Protein AF-A0A3S4U9B1-F1 (afdb_monomer)

Mean predicted aligned error: 12.23 Å

pLDDT: mean 70.44, std 11.26, range [40.22, 84.56]

Secondary structure (DSSP, 8-state):
-HHHHHHHHHHHHHHHHHHHH-S-HHHHHHHHHHHHHHHHHHHHHHHHS---HHHHHHHHHHHHHHHHTT-SSS-HHHHHHHHHHHHHHHHHHHHHHHHHH-S--S-HHHHHHHHHHHTTS-GGGHHHHHHHHHHHHHHHHHHHHHHHHHHHHHHHSSSS--

InterPro domains:
  IPR000045 Prepilin type IV endopeptidase, peptidase domain [PF01478] (35-141)
  IPR050882 Prepilin leader peptidase/N-methyltransferase [PTHR30487] (9-142)

Radius of gyration: 19.94 Å; Cα contacts (8 Å, |Δi|>4): 120; chains: 1; bounding box: 47×27×73 Å

Foldseek 3Di:
DVVLVVVVVVLVVVLVVLCVPDPDNVLSVLVNVLSVLVSVQVVCCVPPVARDLVSLVVLLVSLLVCLVVVSAVDHSVQLQVQLVVQLVVVVVVQVVCCVPVVDNPDHPCPSSNSSSVSSRDGPVCVVVVVVVVVVVVVVVVVVVVVVVVVVCVVVVVPPPPD

Structure (mmCIF, N/CA/C/O backbone):
data_AF-A0A3S4U9B1-F1
#
_entry.id   AF-A0A3S4U9B1-F1
#
loop_
_atom_site.group_PDB
_atom_site.id
_atom_site.type_symbol
_atom_site.label_atom_id
_atom_site.label_alt_id
_atom_site.label_comp_id
_atom_site.label_asym_id
_atom_site.label_entity_id
_atom_site.label_seq_id
_atom_site.pdbx_PDB_ins_code
_atom_site.Cartn_x
_atom_site.Cartn_y
_atom_site.Cartn_z
_atom_site.occupancy
_atom_site.B_iso_or_equiv
_atom_site.auth_seq_id
_atom_site.auth_comp_id
_atom_site.auth_asym_id
_atom_site.auth_atom_id
_atom_site.pdbx_PDB_model_num
ATOM 1 N N . MET A 1 1 ? 10.819 7.088 19.352 1.00 46.66 1 MET A N 1
ATOM 2 C CA . MET A 1 1 ? 11.812 7.805 18.516 1.00 46.66 1 MET A CA 1
ATOM 3 C C . MET A 1 1 ? 12.957 6.919 18.011 1.00 46.66 1 MET A C 1
ATOM 5 O O . MET A 1 1 ? 13.235 6.978 16.824 1.00 46.66 1 MET A O 1
ATOM 9 N N . ARG A 1 2 ? 13.590 6.063 18.835 1.00 43.47 2 ARG A N 1
ATOM 10 C CA . ARG A 1 2 ? 14.739 5.229 18.405 1.00 43.47 2 ARG A CA 1
ATOM 11 C C . ARG A 1 2 ? 14.411 4.203 17.301 1.00 43.47 2 ARG A C 1
ATOM 13 O O . ARG A 1 2 ? 15.135 4.147 16.321 1.00 43.47 2 ARG A O 1
ATOM 20 N N . SER A 1 3 ? 13.286 3.486 17.395 1.00 59.38 3 SER A N 1
ATOM 21 C CA . SER A 1 3 ? 12.871 2.502 16.373 1.00 59.38 3 SER A CA 1
ATOM 22 C C . SER A 1 3 ? 12.482 3.124 15.023 1.00 59.38 3 SER A C 1
ATOM 24 O O . SER A 1 3 ? 12.585 2.474 13.991 1.00 59.38 3 SER A O 1
ATOM 26 N N . PHE A 1 4 ? 12.058 4.392 15.023 1.00 59.03 4 PHE A N 1
ATOM 27 C CA . PHE A 1 4 ? 11.624 5.115 13.824 1.00 59.03 4 PHE A CA 1
ATOM 28 C C . PHE A 1 4 ? 12.799 5.428 12.889 1.00 59.03 4 PHE A C 1
ATOM 30 O O . PHE A 1 4 ? 12.736 5.141 11.696 1.00 59.03 4 PHE A O 1
ATOM 37 N N . PHE A 1 5 ? 13.896 5.951 13.443 1.00 61.88 5 PHE A N 1
ATOM 38 C CA . PHE A 1 5 ? 15.087 6.283 12.661 1.00 61.88 5 PHE A CA 1
ATOM 39 C C . PHE A 1 5 ? 15.718 5.030 12.041 1.00 61.88 5 PHE A C 1
ATOM 41 O O . PHE A 1 5 ? 16.137 5.043 10.890 1.00 61.88 5 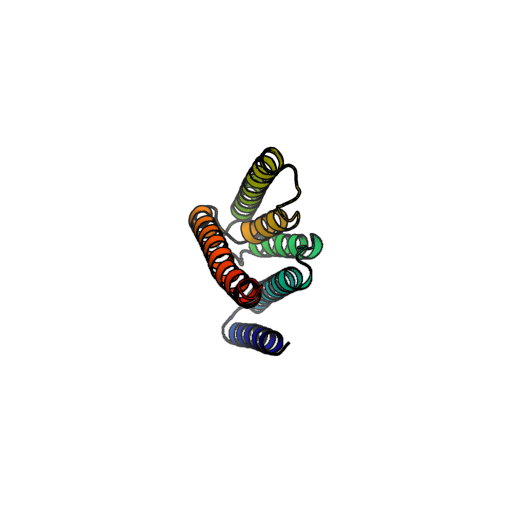PHE A O 1
ATOM 48 N N . THR A 1 6 ? 15.708 3.913 12.774 1.00 67.94 6 THR A N 1
ATOM 49 C CA . THR A 1 6 ? 16.208 2.630 12.271 1.00 67.94 6 THR A CA 1
ATOM 50 C C . THR A 1 6 ? 15.383 2.125 11.087 1.00 67.94 6 THR A C 1
ATOM 52 O O . THR A 1 6 ? 15.965 1.706 10.095 1.00 67.94 6 THR A O 1
ATOM 55 N N . LEU A 1 7 ? 14.048 2.219 11.139 1.00 66.94 7 LEU A N 1
ATOM 56 C CA . LEU A 1 7 ? 13.179 1.818 10.025 1.00 66.94 7 LEU A CA 1
ATOM 57 C C . LEU A 1 7 ? 13.355 2.716 8.795 1.00 66.94 7 LEU A C 1
ATOM 59 O O . LEU A 1 7 ? 13.422 2.201 7.684 1.00 66.94 7 LEU A O 1
ATOM 63 N N . PHE A 1 8 ? 13.489 4.031 8.986 1.00 67.75 8 PHE A N 1
ATOM 64 C CA . PHE A 1 8 ? 13.794 4.964 7.897 1.00 67.75 8 PHE A CA 1
ATOM 65 C C . PHE A 1 8 ? 15.125 4.622 7.215 1.00 67.75 8 PHE A C 1
ATOM 67 O O . PHE A 1 8 ? 15.185 4.499 5.993 1.00 67.75 8 PHE A O 1
ATOM 74 N N . CYS A 1 9 ? 16.184 4.395 8.000 1.00 67.31 9 CYS A N 1
ATOM 75 C CA . CYS A 1 9 ? 17.486 4.004 7.467 1.00 67.31 9 CYS A CA 1
ATOM 76 C C . CYS A 1 9 ? 17.449 2.637 6.776 1.00 67.31 9 CYS A C 1
ATOM 78 O O . CYS A 1 9 ? 18.090 2.481 5.745 1.00 67.31 9 CYS A O 1
ATOM 80 N N . ILE A 1 10 ? 16.693 1.665 7.298 1.00 75.25 10 ILE A N 1
ATOM 81 C CA . ILE A 1 10 ? 16.542 0.343 6.672 1.00 75.25 10 ILE A CA 1
ATOM 82 C C . ILE A 1 10 ? 15.823 0.458 5.328 1.00 75.25 10 ILE A C 1
ATOM 84 O O . ILE A 1 10 ? 16.283 -0.124 4.354 1.00 75.25 10 ILE A O 1
ATOM 88 N N . VAL A 1 11 ? 14.730 1.223 5.249 1.00 70.69 11 VAL A N 1
ATOM 89 C CA . VAL A 1 11 ? 13.987 1.418 3.994 1.00 70.69 11 VAL A CA 1
ATOM 90 C C . VAL A 1 11 ? 14.823 2.194 2.979 1.00 70.69 11 VAL A C 1
ATOM 92 O O . VAL A 1 11 ? 14.891 1.793 1.821 1.00 70.69 11 VAL A O 1
ATOM 95 N N . GLY A 1 12 ? 15.522 3.248 3.410 1.00 73.25 12 GLY A N 1
ATOM 96 C CA . GLY A 1 12 ? 16.454 3.990 2.558 1.00 73.25 12 GLY A CA 1
ATOM 97 C C . GLY A 1 12 ? 17.629 3.134 2.072 1.00 73.25 12 GLY A C 1
ATOM 98 O O . GLY A 1 12 ? 18.018 3.220 0.911 1.00 73.25 12 GLY A O 1
ATOM 99 N N . PHE A 1 13 ? 18.161 2.256 2.925 1.00 74.69 13 PHE A N 1
ATOM 100 C CA . PHE A 1 13 ? 19.216 1.312 2.556 1.00 74.69 13 PHE A CA 1
ATOM 101 C C . PHE A 1 13 ? 18.710 0.240 1.586 1.00 74.69 13 PHE A C 1
ATOM 103 O O . PHE A 1 13 ? 19.374 -0.050 0.596 1.00 74.69 13 PHE A O 1
ATOM 110 N N . LEU A 1 14 ? 17.515 -0.307 1.821 1.00 70.44 14 LEU A N 1
ATOM 111 C CA . LEU A 1 14 ? 16.876 -1.275 0.931 1.00 70.44 14 LEU A CA 1
ATOM 112 C C . LEU A 1 14 ? 16.595 -0.657 -0.446 1.00 70.44 14 LEU A C 1
ATOM 114 O O . LEU A 1 14 ? 16.854 -1.292 -1.462 1.00 70.44 14 LEU A O 1
ATOM 118 N N . PHE A 1 15 ? 16.143 0.599 -0.481 1.00 70.31 15 PHE A N 1
ATOM 119 C CA . PHE A 1 15 ? 15.977 1.381 -1.706 1.00 70.31 15 PHE A CA 1
ATOM 120 C C . PHE A 1 15 ? 17.308 1.551 -2.451 1.00 70.31 15 PHE A C 1
ATOM 122 O O . PHE A 1 15 ? 17.377 1.289 -3.649 1.00 70.31 15 PHE A O 1
ATOM 129 N N . ALA A 1 16 ? 18.380 1.935 -1.749 1.00 69.00 16 ALA A N 1
ATOM 130 C CA . ALA A 1 16 ? 19.709 2.092 -2.344 1.00 69.00 16 ALA A CA 1
ATOM 131 C C . ALA A 1 16 ? 20.279 0.757 -2.868 1.00 69.00 16 ALA A C 1
ATOM 133 O O . ALA A 1 16 ? 20.930 0.705 -3.912 1.00 69.00 16 ALA A O 1
ATOM 134 N N . LEU A 1 17 ? 19.985 -0.354 -2.191 1.00 70.94 17 LEU A N 1
ATOM 135 C CA . LEU A 1 17 ? 20.347 -1.692 -2.655 1.00 70.94 17 LEU A CA 1
ATOM 136 C C . LEU A 1 17 ? 19.564 -2.082 -3.922 1.00 70.94 17 LEU A C 1
ATOM 138 O O . LEU A 1 17 ? 20.122 -2.670 -4.850 1.00 70.94 17 LEU A O 1
ATOM 142 N N . LEU A 1 18 ? 18.285 -1.703 -3.986 1.00 68.75 18 LEU A N 1
ATOM 143 C CA . LEU A 1 18 ? 17.430 -1.926 -5.150 1.00 68.75 18 LEU A CA 1
ATOM 144 C C . LEU A 1 18 ? 17.912 -1.115 -6.366 1.00 68.75 18 LEU A C 1
ATOM 146 O O . LEU A 1 18 ? 17.890 -1.611 -7.489 1.00 68.75 18 LEU A O 1
ATOM 150 N N . THR A 1 19 ? 18.436 0.098 -6.144 1.00 66.69 19 THR A N 1
ATOM 151 C CA . THR A 1 19 ? 19.035 0.919 -7.213 1.00 66.69 19 THR A CA 1
ATOM 152 C C . THR A 1 19 ? 20.314 0.344 -7.805 1.00 66.69 19 THR A C 1
ATOM 154 O O . THR A 1 19 ? 20.627 0.640 -8.953 1.00 66.69 19 THR A O 1
ATOM 157 N N . LEU A 1 20 ? 21.032 -0.500 -7.061 1.00 64.50 20 LEU A N 1
ATOM 158 C CA . LEU A 1 20 ? 22.253 -1.153 -7.539 1.00 64.50 20 LEU A CA 1
ATOM 159 C C . LEU A 1 20 ? 21.980 -2.428 -8.347 1.00 64.50 20 LEU A C 1
ATOM 161 O O . LEU A 1 20 ? 22.862 -2.892 -9.061 1.00 64.50 20 LEU A O 1
ATOM 165 N N . THR A 1 21 ? 20.787 -3.010 -8.216 1.00 64.50 21 THR A N 1
ATOM 166 C CA . THR A 1 21 ? 20.449 -4.327 -8.782 1.00 64.50 21 THR A CA 1
ATOM 167 C C . THR A 1 21 ? 19.533 -4.261 -10.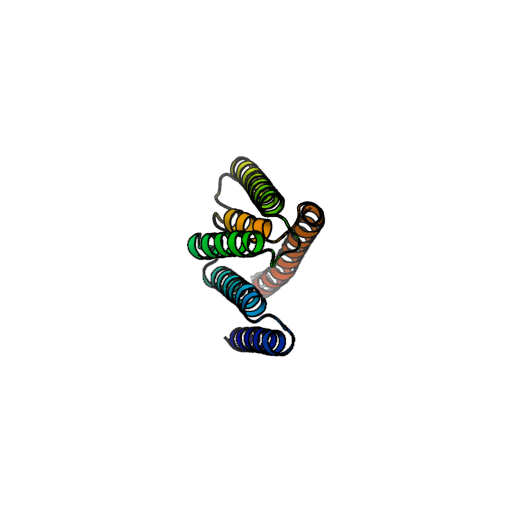000 1.00 64.50 21 THR A C 1
ATOM 169 O O . THR A 1 21 ? 19.426 -5.241 -10.731 1.00 64.50 21 THR A O 1
ATOM 172 N N . ALA A 1 22 ? 18.879 -3.128 -10.245 1.00 61.84 22 ALA A N 1
ATOM 173 C CA . ALA A 1 22 ? 17.909 -2.989 -11.321 1.00 61.84 22 ALA A CA 1
ATOM 174 C C . ALA A 1 22 ? 18.518 -2.335 -12.575 1.00 61.84 22 ALA A C 1
ATOM 176 O O . ALA A 1 22 ? 18.991 -1.202 -12.538 1.00 61.84 22 ALA A O 1
ATOM 177 N N . GLU A 1 23 ? 18.442 -3.042 -13.706 1.00 64.94 23 GLU A N 1
ATOM 178 C CA . GLU A 1 23 ? 18.984 -2.610 -15.008 1.00 64.94 23 GLU A CA 1
ATOM 179 C C . GLU A 1 23 ? 18.239 -1.400 -15.612 1.00 64.94 23 GLU A C 1
ATOM 181 O O . GLU A 1 23 ? 18.796 -0.661 -16.421 1.00 64.94 23 GLU A O 1
ATOM 186 N N . ASN A 1 24 ? 16.989 -1.158 -15.190 1.00 72.94 24 ASN A N 1
ATOM 187 C CA . ASN A 1 24 ? 16.120 -0.102 -15.714 1.00 72.94 24 ASN A CA 1
ATOM 188 C C . ASN A 1 24 ? 15.882 1.005 -14.679 1.00 72.94 24 ASN A C 1
ATOM 190 O O . ASN A 1 24 ? 15.054 0.856 -13.779 1.00 72.94 24 ASN A O 1
ATOM 194 N N . ALA A 1 25 ? 16.536 2.157 -14.859 1.00 76.94 25 ALA A N 1
ATOM 195 C CA . ALA A 1 25 ? 16.451 3.300 -13.941 1.00 76.94 25 ALA A CA 1
ATOM 196 C C . ALA A 1 25 ? 15.009 3.773 -13.653 1.00 76.94 25 ALA A C 1
ATOM 198 O O . ALA A 1 25 ? 14.697 4.151 -12.524 1.00 76.94 25 ALA A O 1
ATOM 199 N N . PHE A 1 26 ? 14.113 3.715 -14.644 1.00 74.06 26 PHE A N 1
ATOM 200 C CA . PHE A 1 26 ? 12.711 4.123 -14.488 1.00 74.06 26 PHE A CA 1
ATOM 201 C C . PHE A 1 26 ? 11.892 3.169 -13.609 1.00 74.06 26 PHE A C 1
ATOM 203 O O . PHE A 1 26 ? 11.108 3.629 -12.780 1.00 74.06 26 PHE A O 1
ATOM 210 N N . LEU A 1 27 ? 12.109 1.856 -13.736 1.00 71.19 27 LEU A N 1
ATOM 211 C CA . LEU A 1 27 ? 11.438 0.848 -12.910 1.00 71.19 27 LEU A CA 1
ATOM 212 C C . LEU A 1 27 ? 11.883 0.980 -11.452 1.00 71.19 27 LEU A C 1
ATOM 214 O O . LEU A 1 27 ? 11.059 0.981 -10.540 1.00 71.19 27 LEU A O 1
ATOM 218 N N . THR A 1 28 ? 13.182 1.174 -11.237 1.00 76.69 28 THR A N 1
ATOM 219 C CA . THR A 1 28 ? 13.761 1.430 -9.917 1.00 76.69 28 THR A CA 1
ATOM 220 C C . THR A 1 28 ? 13.166 2.669 -9.265 1.00 76.69 28 THR A C 1
ATOM 222 O O . THR A 1 28 ? 12.784 2.630 -8.097 1.00 76.69 28 THR A O 1
ATOM 225 N N . LEU A 1 29 ? 13.063 3.766 -10.019 1.00 77.00 29 LEU A N 1
ATOM 226 C CA . LEU A 1 29 ? 12.498 5.018 -9.530 1.00 77.00 29 LEU A CA 1
ATOM 227 C C . LEU A 1 29 ? 11.017 4.843 -9.172 1.00 77.00 29 LEU A C 1
ATOM 229 O O . LEU A 1 29 ? 10.584 5.318 -8.126 1.00 77.00 29 LEU A O 1
ATOM 233 N N . TRP A 1 30 ? 10.262 4.098 -9.981 1.00 78.69 30 TRP A N 1
ATOM 234 C CA . TRP A 1 30 ? 8.855 3.801 -9.723 1.00 78.69 30 TRP A CA 1
ATOM 235 C C . TRP A 1 30 ? 8.635 2.943 -8.466 1.00 78.69 30 TRP A C 1
ATOM 237 O O . TRP A 1 30 ? 7.851 3.329 -7.590 1.00 78.69 30 TRP A O 1
ATOM 247 N N . ILE A 1 31 ? 9.352 1.818 -8.326 1.00 73.69 31 ILE A N 1
ATOM 248 C CA . ILE A 1 31 ? 9.285 0.972 -7.118 1.00 73.69 31 ILE A CA 1
ATOM 249 C C . ILE A 1 31 ? 9.715 1.789 -5.904 1.00 73.69 31 ILE A C 1
ATOM 251 O O . ILE A 1 31 ? 9.081 1.758 -4.850 1.00 73.69 31 ILE A O 1
ATOM 255 N N . GLY A 1 32 ? 10.772 2.567 -6.080 1.00 76.25 32 GLY A N 1
ATOM 256 C CA . GLY A 1 32 ? 11.305 3.435 -5.066 1.00 76.25 32 GLY A CA 1
ATOM 257 C C . GLY A 1 32 ? 10.293 4.456 -4.541 1.00 76.25 32 GLY A C 1
ATOM 258 O O . GLY A 1 32 ? 10.067 4.535 -3.333 1.00 76.25 32 GLY A O 1
ATOM 259 N N . CYS A 1 33 ? 9.651 5.211 -5.436 1.00 78.19 33 CYS A N 1
ATOM 260 C CA . CYS A 1 33 ? 8.588 6.148 -5.076 1.00 78.19 33 CYS A CA 1
ATOM 261 C C . CYS A 1 33 ? 7.431 5.440 -4.360 1.00 78.19 33 CYS A C 1
ATOM 263 O O . CYS A 1 33 ? 6.934 5.951 -3.357 1.00 78.19 33 CYS A O 1
ATOM 265 N N . SER A 1 34 ? 7.044 4.252 -4.830 1.00 80.31 34 SER A N 1
ATOM 266 C CA . SER A 1 34 ? 5.969 3.454 -4.228 1.00 80.31 34 SER A CA 1
ATOM 267 C C . SER A 1 34 ? 6.307 3.024 -2.794 1.00 80.31 34 SER A C 1
ATOM 269 O O . SER A 1 34 ? 5.480 3.171 -1.895 1.00 80.31 34 SER A O 1
ATOM 271 N N . ILE A 1 35 ? 7.540 2.565 -2.547 1.00 78.31 35 ILE A N 1
ATOM 272 C CA . ILE A 1 35 ? 8.026 2.174 -1.213 1.00 78.31 35 ILE A CA 1
ATOM 273 C C . ILE A 1 35 ? 8.076 3.378 -0.268 1.00 78.31 35 ILE A C 1
ATOM 275 O O . ILE A 1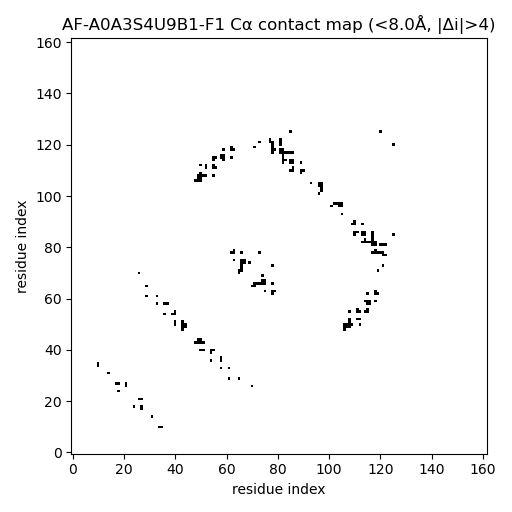 35 ? 7.641 3.274 0.878 1.00 78.31 35 ILE A O 1
ATOM 279 N N . VAL A 1 36 ? 8.580 4.524 -0.734 1.00 80.25 36 VAL A N 1
ATOM 280 C CA . VAL A 1 36 ? 8.641 5.752 0.075 1.00 80.25 36 VAL A CA 1
ATOM 281 C C . VAL A 1 36 ? 7.237 6.231 0.448 1.00 80.25 36 VAL A C 1
ATOM 283 O O . VAL A 1 36 ? 7.012 6.622 1.592 1.00 80.25 36 VAL A O 1
ATOM 286 N N . LEU A 1 37 ? 6.275 6.155 -0.477 1.00 79.31 37 LEU A N 1
ATOM 287 C CA . LEU A 1 37 ? 4.872 6.476 -0.204 1.00 79.31 37 LEU A CA 1
ATOM 288 C C . LEU A 1 37 ? 4.234 5.507 0.789 1.00 79.31 37 LEU A C 1
ATOM 290 O O . LEU A 1 37 ? 3.614 5.958 1.746 1.00 79.31 37 LEU A O 1
ATOM 294 N N . LEU A 1 38 ? 4.414 4.196 0.607 1.00 78.81 38 LEU A N 1
ATOM 295 C CA . LEU A 1 38 ? 3.944 3.183 1.558 1.00 78.81 38 LEU A CA 1
ATOM 296 C C . LEU A 1 38 ? 4.517 3.421 2.957 1.00 78.81 38 LE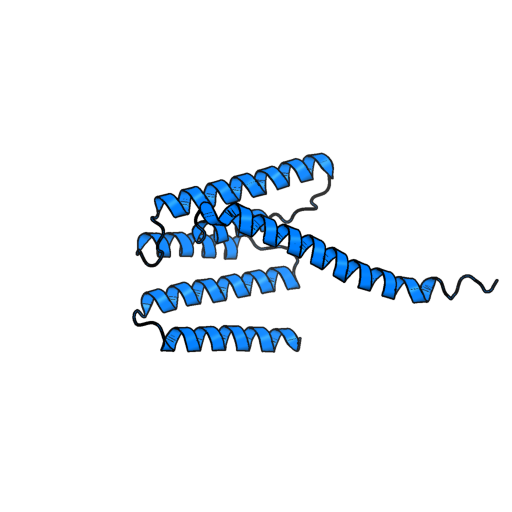U A C 1
ATOM 298 O O . LEU A 1 38 ? 3.788 3.356 3.945 1.00 78.81 38 LEU A O 1
ATOM 302 N N . TRP A 1 39 ? 5.804 3.758 3.040 1.00 77.31 39 TRP A N 1
ATOM 303 C CA . TRP A 1 39 ? 6.449 4.114 4.298 1.00 77.31 39 TRP A CA 1
ATOM 304 C C . TRP A 1 39 ? 5.849 5.384 4.914 1.00 77.31 39 TRP A C 1
ATOM 306 O O . TRP A 1 39 ? 5.556 5.401 6.109 1.00 77.31 39 TRP A O 1
ATOM 316 N N . ALA A 1 40 ? 5.610 6.425 4.111 1.00 77.62 40 ALA A N 1
ATOM 317 C CA . ALA A 1 40 ? 4.974 7.654 4.576 1.00 77.62 40 ALA A CA 1
ATOM 318 C C . ALA A 1 40 ? 3.549 7.397 5.094 1.00 77.62 40 ALA A C 1
ATOM 320 O O . ALA A 1 40 ? 3.168 7.951 6.123 1.00 77.62 40 ALA A O 1
ATOM 321 N N . ILE A 1 41 ? 2.780 6.522 4.436 1.00 77.62 41 ILE A N 1
ATOM 322 C CA . ILE A 1 41 ? 1.435 6.146 4.885 1.00 77.62 41 ILE A CA 1
ATOM 323 C C . ILE A 1 41 ? 1.498 5.363 6.200 1.00 77.62 41 ILE A C 1
ATOM 325 O O . ILE A 1 41 ? 0.782 5.711 7.133 1.00 77.62 41 ILE A O 1
ATOM 329 N N . ALA A 1 42 ? 2.390 4.375 6.316 1.00 75.38 42 ALA A N 1
ATOM 330 C CA . ALA A 1 42 ? 2.588 3.630 7.562 1.00 75.38 42 ALA A CA 1
ATOM 331 C C . ALA A 1 42 ? 3.027 4.543 8.723 1.00 75.38 42 ALA A C 1
ATOM 333 O O . ALA A 1 42 ? 2.643 4.338 9.874 1.00 75.38 42 ALA A O 1
ATOM 334 N N . TYR A 1 43 ? 3.816 5.578 8.427 1.00 72.31 43 TYR A N 1
ATOM 335 C CA . TYR A 1 43 ? 4.200 6.587 9.407 1.00 72.31 43 TYR A CA 1
ATOM 336 C C . TYR A 1 43 ? 3.016 7.458 9.849 1.00 72.31 43 TYR A C 1
ATOM 338 O O . TYR A 1 43 ? 2.833 7.675 11.050 1.00 72.31 43 TYR A O 1
ATOM 346 N N . LEU A 1 44 ? 2.202 7.939 8.901 1.00 71.88 44 LEU A N 1
ATOM 347 C CA . LEU A 1 44 ? 0.989 8.697 9.217 1.00 71.88 44 LEU A CA 1
ATOM 348 C C . LEU A 1 44 ? 0.001 7.864 10.041 1.00 71.88 44 LEU A C 1
ATOM 350 O O . LEU A 1 44 ? -0.557 8.382 11.006 1.00 71.88 44 LEU A O 1
ATOM 354 N N . ASP A 1 45 ? -0.174 6.593 9.685 1.00 75.69 45 ASP A N 1
ATOM 355 C CA . ASP A 1 45 ? -1.033 5.651 10.402 1.00 75.69 45 ASP A CA 1
ATOM 356 C C . ASP A 1 45 ? -0.586 5.490 11.865 1.00 75.69 45 ASP A C 1
ATOM 358 O O . ASP A 1 45 ? -1.381 5.657 12.791 1.00 75.69 45 ASP A O 1
ATOM 362 N N . TRP A 1 46 ? 0.723 5.317 12.091 1.00 63.50 46 TRP A N 1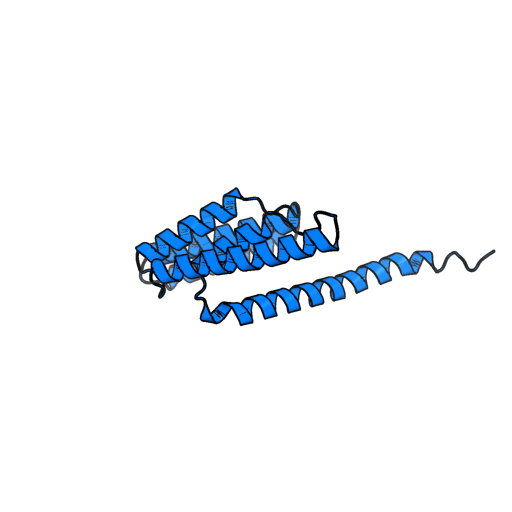
ATOM 363 C CA . TRP A 1 46 ? 1.293 5.228 13.438 1.00 63.50 46 TRP A CA 1
ATOM 364 C C . TRP A 1 46 ? 1.117 6.508 14.270 1.00 63.50 46 TRP A C 1
ATOM 366 O O . TRP A 1 46 ? 0.918 6.429 15.483 1.00 63.50 46 TRP A O 1
ATOM 376 N N . GLN A 1 47 ? 1.251 7.691 13.659 1.00 65.81 47 GLN A N 1
ATOM 377 C CA . GLN A 1 47 ? 1.276 8.955 14.402 1.00 65.81 47 GLN A CA 1
ATOM 378 C C . GLN A 1 47 ? -0.111 9.577 14.614 1.00 65.81 47 GLN A C 1
ATOM 380 O O . GLN A 1 47 ? -0.333 10.197 15.653 1.00 65.81 47 GLN A O 1
ATOM 385 N N . TYR A 1 48 ? -1.025 9.434 13.653 1.00 57.72 48 TYR A N 1
ATOM 386 C CA . TYR A 1 48 ? -2.293 10.168 13.643 1.00 57.72 48 TYR A CA 1
ATOM 387 C C . TYR A 1 48 ? -3.538 9.273 13.657 1.00 57.72 48 TYR A C 1
ATOM 389 O O . TYR A 1 48 ? -4.628 9.813 13.824 1.00 57.72 48 TYR A O 1
ATOM 397 N N . GLN A 1 49 ? -3.408 7.947 13.472 1.00 57.94 49 GLN A N 1
ATOM 398 C CA . GLN A 1 49 ? -4.526 6.989 13.323 1.00 57.94 49 GLN A CA 1
ATOM 399 C C . GLN A 1 49 ? -5.606 7.401 12.297 1.00 57.94 49 GLN A C 1
ATOM 401 O O . GLN A 1 49 ? -6.700 6.844 12.253 1.00 57.94 49 GLN A O 1
ATOM 406 N N . LEU A 1 50 ? -5.299 8.383 11.450 1.00 58.31 50 LEU A N 1
ATOM 407 C CA . LEU A 1 50 ? -6.140 8.908 10.388 1.00 58.31 50 LEU A CA 1
ATOM 408 C C . LEU A 1 50 ? -5.304 8.833 9.120 1.00 58.31 50 LEU A C 1
ATOM 410 O O . LEU A 1 50 ? -4.487 9.711 8.830 1.00 58.31 50 LEU A O 1
ATOM 414 N N . ILE A 1 51 ? -5.484 7.746 8.378 1.00 61.75 51 ILE A N 1
ATOM 415 C CA . ILE A 1 51 ? -4.879 7.585 7.061 1.00 61.75 51 ILE A CA 1
ATOM 416 C C . ILE A 1 51 ? -5.428 8.699 6.160 1.00 61.75 51 ILE A C 1
ATOM 418 O O . ILE A 1 51 ? -6.606 8.725 5.800 1.00 61.75 51 ILE A O 1
ATOM 422 N N . SER A 1 52 ? -4.567 9.666 5.835 1.00 63.72 52 SER A N 1
ATOM 423 C CA . SER A 1 52 ? -4.904 10.767 4.935 1.00 63.72 52 SER A CA 1
ATOM 424 C C . SER A 1 52 ? -5.172 10.222 3.528 1.00 63.72 52 SER A C 1
ATOM 426 O O . SER A 1 52 ? -4.434 9.378 3.014 1.00 63.72 52 SER A O 1
ATOM 428 N N . THR A 1 53 ? -6.228 10.717 2.889 1.00 72.19 53 THR A N 1
ATOM 429 C CA . THR A 1 53 ? -6.671 10.279 1.557 1.00 72.19 53 THR A CA 1
ATOM 430 C C . THR A 1 53 ? -5.684 10.665 0.451 1.00 72.19 53 THR A C 1
ATOM 432 O O . THR A 1 53 ? -5.532 9.938 -0.532 1.00 72.19 53 THR A O 1
ATOM 435 N N . THR A 1 54 ? -4.952 11.767 0.629 1.00 80.69 54 THR A N 1
ATOM 436 C CA . THR A 1 54 ? -4.017 12.322 -0.358 1.00 80.69 54 THR A CA 1
ATOM 437 C C . THR A 1 54 ? -2.872 11.366 -0.734 1.00 80.69 54 THR A C 1
ATOM 439 O O . THR A 1 54 ? -2.718 11.089 -1.924 1.00 80.69 54 THR A O 1
ATOM 442 N N . PRO A 1 55 ? -2.077 10.805 0.205 1.00 77.69 55 PRO A N 1
ATOM 443 C CA . PRO A 1 55 ? -1.000 9.875 -0.148 1.00 77.69 55 PRO A CA 1
ATOM 444 C C . PRO A 1 55 ? -1.510 8.558 -0.751 1.00 77.69 55 PRO A C 1
ATOM 446 O O . PRO A 1 55 ? -0.850 8.005 -1.628 1.00 77.69 55 PRO A O 1
ATOM 449 N N . CYS A 1 56 ? -2.695 8.078 -0.356 1.00 81.44 56 CYS A N 1
ATOM 450 C CA . CYS A 1 56 ? -3.294 6.871 -0.938 1.00 81.44 56 CYS A CA 1
ATOM 451 C C . CYS A 1 56 ? -3.714 7.079 -2.403 1.00 81.44 56 CYS A C 1
ATOM 453 O O . CYS A 1 56 ? -3.497 6.207 -3.248 1.00 81.44 56 CYS A O 1
ATOM 455 N N . LEU A 1 57 ? -4.260 8.253 -2.733 1.00 82.94 57 LEU A N 1
ATOM 456 C CA . LEU A 1 57 ? -4.567 8.628 -4.116 1.00 82.94 57 LEU A CA 1
ATOM 457 C C . LEU A 1 57 ? -3.300 8.742 -4.970 1.00 82.94 57 LEU A C 1
ATOM 459 O O . LEU A 1 57 ? -3.280 8.250 -6.096 1.00 82.94 57 LEU A O 1
ATOM 463 N N . ILE A 1 58 ? -2.226 9.326 -4.426 1.00 83.88 58 ILE A N 1
ATOM 464 C CA . ILE A 1 58 ? -0.930 9.404 -5.119 1.00 83.88 58 ILE A CA 1
ATOM 465 C C . ILE A 1 58 ? -0.365 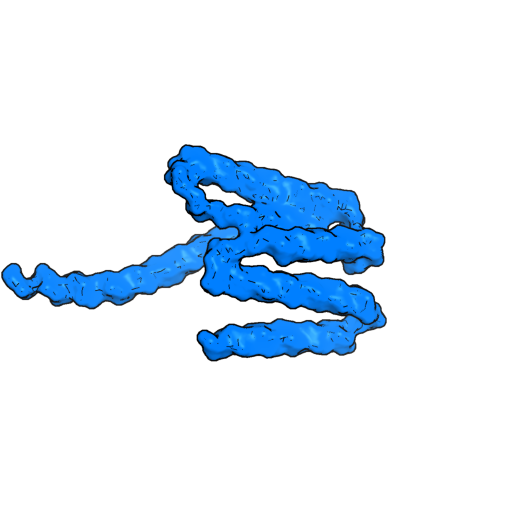7.998 -5.361 1.00 83.88 58 ILE A C 1
ATOM 467 O O . ILE A 1 58 ? 0.103 7.712 -6.462 1.00 83.88 58 ILE A O 1
ATOM 471 N N . LEU A 1 59 ? -0.454 7.103 -4.370 1.00 84.44 59 LEU A N 1
ATOM 472 C CA . LEU A 1 59 ? -0.029 5.709 -4.508 1.00 84.44 59 LEU A CA 1
ATOM 473 C C . LEU A 1 59 ? -0.811 4.995 -5.621 1.00 84.44 59 LEU A C 1
ATOM 475 O O . LEU A 1 59 ? -0.207 4.317 -6.449 1.00 84.44 59 LEU A O 1
ATOM 479 N N . THR A 1 60 ? -2.128 5.199 -5.676 1.00 82.06 60 THR A N 1
ATOM 480 C CA . THR A 1 60 ? -3.003 4.656 -6.727 1.00 82.06 60 THR A CA 1
ATOM 481 C C . THR A 1 60 ? -2.614 5.178 -8.110 1.00 82.06 60 THR A C 1
ATOM 483 O O . THR A 1 60 ? -2.473 4.404 -9.055 1.00 82.06 60 THR A O 1
ATOM 486 N N . ALA A 1 61 ? -2.418 6.494 -8.237 1.00 84.38 61 ALA A N 1
ATOM 487 C CA . ALA A 1 61 ? -2.028 7.115 -9.497 1.00 84.38 61 ALA A CA 1
ATOM 488 C C . ALA A 1 61 ? -0.680 6.567 -9.986 1.00 84.38 61 ALA A C 1
ATOM 490 O O . ALA A 1 61 ? -0.541 6.232 -11.161 1.00 84.38 61 ALA A O 1
ATOM 491 N N . LEU A 1 62 ? 0.286 6.395 -9.077 1.00 83.25 62 LEU A N 1
ATOM 492 C CA . LEU A 1 62 ? 1.547 5.722 -9.380 1.00 83.25 62 LEU A CA 1
ATOM 493 C C . LEU A 1 62 ? 1.336 4.269 -9.820 1.00 83.25 62 LEU A C 1
ATOM 495 O O . LEU A 1 62 ? 1.998 3.843 -10.763 1.00 83.25 62 LEU A O 1
ATOM 499 N N . GLY A 1 63 ? 0.391 3.541 -9.223 1.00 79.19 63 GLY A N 1
ATOM 500 C CA . GLY A 1 63 ? 0.064 2.163 -9.599 1.00 79.19 63 GLY A CA 1
ATOM 501 C C . GLY A 1 63 ? -0.409 2.063 -11.047 1.00 79.19 63 GLY A C 1
ATOM 502 O O . GLY A 1 63 ? 0.135 1.283 -11.830 1.00 79.19 63 GLY A O 1
ATOM 503 N N . PHE A 1 64 ? -1.330 2.943 -11.445 1.00 78.75 64 PHE A N 1
ATOM 504 C CA . PHE A 1 64 ? -1.798 3.024 -12.830 1.00 78.75 64 PHE A CA 1
ATOM 505 C C . PHE A 1 64 ? -0.706 3.472 -13.804 1.00 78.75 64 PHE A C 1
ATOM 507 O O . PHE A 1 64 ? -0.607 2.915 -14.897 1.00 78.75 64 PHE A O 1
ATOM 514 N N . ILE A 1 65 ? 0.157 4.419 -13.415 1.00 79.25 65 ILE A N 1
ATOM 515 C CA . ILE A 1 65 ? 1.305 4.826 -14.241 1.00 79.25 65 ILE A CA 1
ATOM 516 C C . ILE A 1 65 ? 2.251 3.635 -14.461 1.00 79.25 65 ILE A C 1
ATOM 518 O O . ILE A 1 65 ? 2.678 3.399 -15.592 1.00 79.25 65 ILE A O 1
ATOM 522 N N . GLY A 1 66 ? 2.516 2.836 -13.425 1.00 71.62 66 GLY A N 1
ATOM 523 C CA . GLY A 1 66 ? 3.347 1.632 -13.518 1.00 71.62 66 GLY A CA 1
ATOM 524 C C . GLY A 1 66 ? 2.755 0.544 -14.414 1.00 71.62 66 GLY A C 1
ATOM 525 O O . GLY A 1 66 ? 3.480 -0.058 -15.207 1.00 71.62 66 GLY A O 1
ATOM 526 N N . ALA A 1 67 ? 1.438 0.333 -14.342 1.00 73.00 67 ALA A N 1
ATOM 527 C CA . ALA A 1 67 ? 0.724 -0.588 -15.226 1.00 73.00 67 ALA A CA 1
ATOM 528 C C . ALA A 1 67 ? 0.693 -0.086 -16.683 1.00 73.00 67 ALA A C 1
ATOM 530 O O . ALA A 1 67 ? 0.880 -0.868 -17.612 1.00 73.00 67 ALA A O 1
ATOM 531 N N . SER A 1 68 ? 0.533 1.226 -16.901 1.00 70.38 68 SER A N 1
ATOM 532 C CA . SER A 1 68 ? 0.527 1.825 -18.246 1.00 70.38 68 SER A CA 1
ATOM 533 C C . SER A 1 68 ? 1.881 1.726 -18.958 1.00 70.38 68 SER A C 1
ATOM 535 O O . SER A 1 68 ? 1.926 1.525 -20.168 1.00 70.38 68 SER A O 1
ATOM 537 N N . GLN A 1 69 ? 2.988 1.807 -18.211 1.00 67.75 69 GLN A N 1
ATOM 538 C CA . GLN A 1 69 ? 4.346 1.682 -18.750 1.00 67.75 69 GLN A CA 1
ATOM 539 C C . GLN A 1 69 ? 4.848 0.227 -18.807 1.00 67.75 69 GLN A C 1
ATOM 541 O O . GLN A 1 69 ? 6.013 -0.001 -19.115 1.00 67.75 69 GLN A O 1
ATOM 546 N N . SER A 1 70 ? 3.985 -0.767 -18.545 1.00 62.41 70 SER A N 1
ATOM 547 C CA . SER A 1 70 ? 4.341 -2.200 -18.514 1.00 62.41 70 SER A CA 1
ATOM 548 C C . SER A 1 70 ? 5.472 -2.557 -17.533 1.00 62.41 70 SER A C 1
ATOM 550 O O . SER A 1 70 ? 6.134 -3.580 -17.692 1.00 62.41 70 SER A O 1
ATOM 552 N N . PHE A 1 71 ? 5.703 -1.739 -16.498 1.00 59.31 71 PHE A N 1
ATOM 553 C CA . PHE A 1 71 ? 6.656 -2.067 -15.427 1.00 59.31 71 PHE A CA 1
ATOM 554 C C . PHE A 1 71 ? 6.113 -3.138 -14.476 1.00 59.31 71 PHE A C 1
ATOM 556 O O . PHE A 1 71 ? 6.884 -3.821 -13.805 1.00 59.31 71 PHE A O 1
ATOM 563 N N . SER A 1 72 ? 4.789 -3.285 -14.423 1.00 57.53 72 SER A N 1
ATOM 564 C CA . SER A 1 72 ? 4.102 -4.347 -13.695 1.00 57.53 72 SER A CA 1
ATOM 565 C C . SER A 1 72 ? 3.716 -5.476 -14.649 1.00 57.53 72 SER A C 1
ATOM 567 O O . SER A 1 72 ? 3.338 -5.228 -15.791 1.00 57.53 72 SER A O 1
ATOM 569 N N . SER A 1 73 ? 3.742 -6.724 -14.174 1.00 57.94 73 SER A N 1
ATOM 570 C CA . SER A 1 73 ? 3.240 -7.880 -14.936 1.00 57.94 73 SER A CA 1
ATOM 571 C C . SER A 1 73 ? 1.715 -7.861 -15.139 1.00 57.94 73 SER A C 1
ATOM 573 O O . SER A 1 73 ? 1.177 -8.764 -15.776 1.00 57.94 73 SER A O 1
ATOM 575 N N . LEU A 1 74 ? 1.016 -6.867 -14.577 1.00 60.03 74 LEU A N 1
ATOM 576 C CA . LEU A 1 74 ? -0.414 -6.650 -14.759 1.00 60.03 74 LEU A CA 1
ATOM 577 C C . LEU A 1 74 ? -0.683 -5.662 -15.891 1.00 60.03 74 LEU A C 1
ATOM 579 O O . LEU A 1 74 ? -0.096 -4.582 -15.946 1.00 60.03 74 LEU A O 1
ATOM 583 N N . THR A 1 75 ? -1.655 -6.000 -16.735 1.00 73.38 75 THR A N 1
ATOM 584 C CA . THR A 1 75 ? -2.250 -5.043 -17.666 1.00 73.38 75 THR A CA 1
ATOM 585 C C . THR A 1 75 ? -3.016 -3.967 -16.892 1.00 73.38 75 THR A C 1
ATOM 587 O O . THR A 1 75 ? -3.484 -4.185 -15.772 1.00 73.38 75 THR A O 1
ATOM 590 N N . LEU A 1 76 ? -3.162 -2.785 -17.497 1.00 69.69 76 LEU A N 1
ATOM 591 C CA . LEU A 1 76 ? -3.897 -1.665 -16.900 1.00 69.69 76 LEU A CA 1
ATOM 592 C C . LEU A 1 76 ? -5.329 -2.058 -16.500 1.00 69.69 76 LEU A C 1
ATOM 594 O O . LEU A 1 76 ? -5.824 -1.633 -15.460 1.00 69.69 76 LEU A O 1
ATOM 598 N N . GLU A 1 77 ? -5.973 -2.896 -17.310 1.00 77.31 77 GLU A N 1
ATOM 599 C CA . GLU A 1 77 ? -7.343 -3.355 -17.089 1.00 77.31 77 GLU A CA 1
ATOM 600 C C . GLU A 1 77 ? -7.450 -4.286 -15.873 1.00 77.31 77 GLU A C 1
ATOM 602 O O . GLU A 1 77 ? -8.323 -4.087 -15.031 1.00 77.31 77 GLU A O 1
ATOM 607 N N . GLU A 1 78 ? -6.503 -5.215 -15.705 1.00 76.69 78 GLU A N 1
ATOM 608 C CA . GLU A 1 78 ? -6.423 -6.083 -14.521 1.00 76.69 78 GLU A CA 1
ATOM 609 C C . GLU A 1 78 ? -6.141 -5.281 -13.243 1.00 76.69 78 GLU A C 1
ATOM 611 O O . GLU A 1 78 ? -6.760 -5.533 -12.211 1.00 76.69 78 GLU A O 1
ATOM 616 N N . SER A 1 79 ? -5.251 -4.284 -13.319 1.00 78.25 79 SER A N 1
ATOM 617 C CA . SER A 1 79 ? -4.924 -3.371 -12.209 1.00 78.25 79 SER A CA 1
ATOM 618 C C . SER A 1 79 ? -6.119 -2.500 -11.790 1.00 78.25 79 SER A C 1
ATOM 620 O O . SER A 1 79 ? -6.349 -2.259 -10.602 1.00 78.25 79 SER A O 1
ATOM 622 N N . LEU A 1 80 ? -6.922 -2.036 -12.753 1.00 80.81 80 LEU A N 1
ATOM 623 C CA . LEU A 1 80 ? -8.134 -1.269 -12.471 1.00 80.81 80 LEU A CA 1
ATOM 624 C C . LEU A 1 80 ? -9.222 -2.158 -11.856 1.00 80.81 80 LEU A C 1
ATOM 626 O O . LEU A 1 80 ? -9.839 -1.779 -10.860 1.00 80.81 80 LEU A O 1
ATOM 630 N N . GLN A 1 81 ? -9.445 -3.345 -12.428 1.00 83.88 81 GLN A N 1
ATOM 631 C CA . GLN A 1 81 ? -10.424 -4.303 -11.916 1.00 83.88 81 GLN A CA 1
ATOM 632 C C . GLN A 1 81 ? -10.088 -4.729 -10.485 1.00 83.88 81 GLN A C 1
ATOM 634 O O . GLN A 1 81 ? -10.974 -4.735 -9.627 1.00 83.88 81 GLN A O 1
ATOM 639 N N . SER A 1 82 ? -8.815 -5.018 -10.196 1.00 82.44 82 SER A N 1
ATOM 640 C CA . SER A 1 82 ? -8.374 -5.321 -8.837 1.00 82.44 82 SER A CA 1
ATOM 641 C C . SER A 1 82 ? -8.603 -4.146 -7.892 1.00 82.44 82 SER A C 1
ATOM 643 O O . SER A 1 82 ? -9.238 -4.333 -6.856 1.00 82.44 82 SER A O 1
ATOM 645 N N . ALA A 1 83 ? -8.196 -2.927 -8.253 1.00 82.56 83 ALA A N 1
ATOM 646 C CA . ALA A 1 83 ? -8.398 -1.747 -7.411 1.00 82.56 83 ALA A CA 1
ATOM 647 C C . ALA A 1 83 ? -9.879 -1.518 -7.047 1.00 82.56 83 ALA A C 1
ATOM 649 O O . ALA A 1 83 ? -10.202 -1.288 -5.879 1.00 82.56 83 ALA A O 1
ATOM 650 N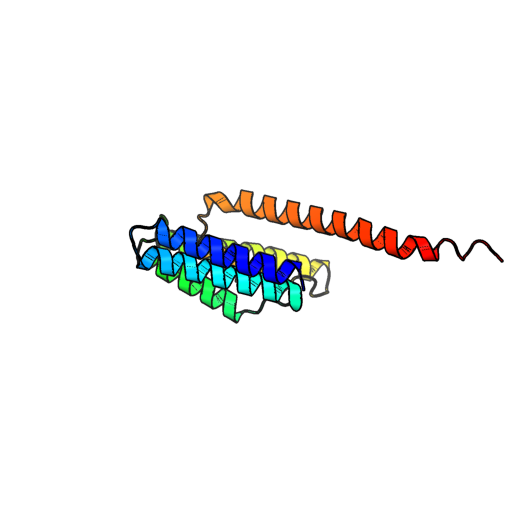 N . VAL A 1 84 ? -10.790 -1.636 -8.021 1.00 83.94 84 VAL A N 1
ATOM 651 C CA . VAL A 1 84 ? -12.237 -1.455 -7.806 1.00 83.94 84 VAL A CA 1
ATOM 652 C C . VAL A 1 84 ? -12.813 -2.548 -6.906 1.00 83.94 84 VAL A C 1
ATOM 654 O O . VAL A 1 84 ? -13.588 -2.246 -5.998 1.00 83.94 84 VAL A O 1
ATOM 657 N N . ILE A 1 85 ? -12.428 -3.809 -7.119 1.00 83.81 85 ILE A N 1
ATOM 658 C CA . ILE A 1 85 ? -12.905 -4.932 -6.302 1.00 83.81 85 ILE A CA 1
ATOM 659 C C . ILE A 1 85 ? -12.417 -4.795 -4.856 1.00 83.81 85 ILE A C 1
ATOM 661 O O . ILE A 1 85 ? -13.213 -4.959 -3.931 1.00 83.81 85 ILE A O 1
ATOM 665 N N . PHE A 1 86 ? -11.145 -4.437 -4.648 1.00 81.62 86 PHE A N 1
ATOM 666 C CA . PHE A 1 86 ? -10.597 -4.175 -3.315 1.00 81.62 86 PHE A CA 1
ATOM 667 C C . PHE A 1 86 ? -11.343 -3.030 -2.621 1.00 81.62 86 PHE A C 1
ATOM 669 O O . PHE A 1 86 ? -11.745 -3.173 -1.465 1.00 81.62 86 PHE A O 1
ATOM 676 N N . PHE A 1 87 ? -11.590 -1.926 -3.329 1.00 82.69 87 PHE A N 1
ATOM 677 C CA . PHE A 1 87 ? -12.347 -0.799 -2.790 1.00 82.69 87 PHE A CA 1
ATOM 678 C C . PHE A 1 87 ? -13.772 -1.201 -2.392 1.00 82.69 87 PHE A C 1
ATOM 680 O O . PHE A 1 87 ? -14.187 -0.928 -1.270 1.00 82.69 87 PHE A O 1
ATOM 687 N N . LEU A 1 88 ? -14.506 -1.899 -3.266 1.00 83.62 88 LEU A N 1
ATOM 688 C CA . LEU A 1 88 ? -15.882 -2.333 -2.999 1.00 83.62 88 LEU A CA 1
ATOM 689 C C . LEU A 1 88 ? -15.982 -3.281 -1.802 1.00 83.62 88 LEU A C 1
ATOM 691 O O . LEU A 1 88 ? -16.914 -3.166 -1.010 1.00 83.62 88 LEU A O 1
ATOM 695 N N . LEU A 1 89 ? -15.030 -4.201 -1.647 1.00 82.25 89 LEU A N 1
ATOM 696 C CA . LEU A 1 89 ? -15.004 -5.137 -0.524 1.00 82.25 89 LEU A CA 1
ATOM 697 C C . LEU A 1 89 ? -14.773 -4.429 0.809 1.00 82.25 89 LEU A C 1
ATOM 699 O O . LEU A 1 89 ? -15.554 -4.619 1.742 1.00 82.25 89 LEU A O 1
ATOM 703 N N . PHE A 1 90 ? -13.746 -3.581 0.897 1.00 79.69 90 PHE A N 1
ATOM 704 C CA . PHE A 1 90 ? -13.482 -2.810 2.114 1.00 79.69 90 PHE A CA 1
ATOM 705 C C . PHE A 1 90 ? -14.609 -1.817 2.414 1.00 79.69 90 PHE A C 1
ATOM 707 O O . PHE A 1 90 ? -14.993 -1.659 3.571 1.00 79.69 90 PHE A O 1
ATOM 714 N N . TYR A 1 91 ? -15.201 -1.215 1.382 1.00 81.69 91 TYR A N 1
ATOM 715 C CA . TYR A 1 91 ? -16.373 -0.356 1.521 1.00 81.69 91 TYR A CA 1
ATOM 716 C C . TYR A 1 91 ? -17.608 -1.124 2.024 1.00 81.69 91 TYR A C 1
ATOM 718 O O . TYR A 1 91 ? -18.334 -0.637 2.890 1.00 81.69 91 TYR A O 1
ATOM 726 N N . GLY A 1 92 ? -17.828 -2.349 1.542 1.00 81.94 92 GLY A N 1
ATOM 727 C CA . GLY A 1 92 ? -18.901 -3.224 2.015 1.00 81.94 92 GLY A CA 1
ATOM 728 C C . GLY A 1 92 ? -18.730 -3.611 3.485 1.00 81.94 92 GLY A C 1
ATOM 729 O O . GLY A 1 92 ? -19.674 -3.499 4.266 1.00 81.94 92 GLY A O 1
ATOM 730 N N . ILE A 1 93 ? -17.513 -3.993 3.888 1.00 80.19 93 ILE A N 1
ATOM 731 C CA . ILE A 1 93 ? -17.180 -4.296 5.289 1.00 80.19 93 ILE A CA 1
ATOM 732 C C . ILE A 1 93 ? -17.388 -3.058 6.168 1.00 80.19 93 ILE A C 1
ATOM 734 O O . ILE A 1 93 ? -18.018 -3.163 7.219 1.00 80.19 93 ILE A O 1
ATOM 738 N N . TYR A 1 94 ? -16.931 -1.886 5.715 1.00 77.62 94 TYR A N 1
ATOM 739 C CA . TYR A 1 94 ? -17.160 -0.607 6.389 1.00 77.62 94 TYR A CA 1
ATOM 740 C C . TYR A 1 94 ? -18.654 -0.349 6.610 1.00 77.62 94 TYR A C 1
ATOM 742 O O . TYR A 1 94 ? -19.068 -0.006 7.716 1.00 77.62 94 TYR A O 1
ATOM 750 N N . TRP A 1 95 ? -19.485 -0.553 5.583 1.00 79.00 95 TRP A N 1
ATOM 751 C CA . TRP A 1 95 ? -20.926 -0.329 5.683 1.00 79.00 95 TRP A CA 1
ATOM 752 C C . TRP A 1 95 ? -21.600 -1.285 6.675 1.00 79.00 95 TRP A C 1
ATOM 754 O O . TRP A 1 95 ? -22.411 -0.853 7.496 1.00 79.00 95 TRP A O 1
ATOM 764 N N . ILE A 1 96 ? -21.231 -2.570 6.647 1.00 79.62 96 ILE A N 1
ATOM 765 C CA . ILE A 1 96 ? -21.732 -3.583 7.590 1.00 79.62 96 ILE A CA 1
ATOM 766 C C . ILE A 1 96 ? -21.311 -3.235 9.023 1.00 79.62 96 ILE A C 1
ATOM 768 O O . ILE A 1 96 ? -22.137 -3.272 9.937 1.00 79.62 96 ILE A O 1
ATOM 772 N N . ALA A 1 97 ? -20.050 -2.846 9.223 1.00 74.44 97 ALA A N 1
ATOM 773 C CA . ALA A 1 97 ? -19.534 -2.435 10.524 1.00 74.44 97 ALA A CA 1
ATOM 774 C C . ALA A 1 97 ? -20.248 -1.180 11.042 1.00 74.44 97 ALA A C 1
ATOM 776 O O . ALA A 1 97 ? -20.665 -1.149 12.197 1.00 74.44 97 ALA A O 1
ATOM 777 N N . LYS A 1 98 ? -20.474 -0.184 10.176 1.00 76.81 98 LYS A N 1
ATOM 778 C CA . LYS A 1 98 ? -21.220 1.037 10.504 1.00 76.81 98 LYS A CA 1
ATOM 779 C C . LYS A 1 98 ? -22.656 0.732 10.924 1.00 76.81 98 LYS A C 1
ATOM 781 O O . LYS A 1 98 ? -23.151 1.317 11.886 1.00 76.81 98 LYS A O 1
ATOM 786 N N . TRP A 1 99 ? -23.311 -0.203 10.237 1.00 79.62 99 TRP A N 1
ATOM 787 C CA . TRP A 1 99 ? -24.661 -0.645 10.585 1.00 79.62 99 TRP A CA 1
ATOM 788 C C . TRP A 1 99 ? -24.710 -1.342 11.950 1.00 79.62 99 TRP A C 1
ATOM 790 O O . TRP A 1 99 ? -25.644 -1.124 12.721 1.00 79.62 99 TRP A O 1
ATOM 800 N N . TYR A 1 100 ? -23.708 -2.170 12.258 1.00 76.69 100 TYR A N 1
ATOM 801 C CA . TYR A 1 100 ? -23.673 -2.968 13.483 1.00 76.69 100 TYR A CA 1
ATOM 802 C C . TYR A 1 100 ? -23.219 -2.170 14.717 1.00 76.69 100 TYR A C 1
ATOM 804 O O . TYR A 1 100 ? -23.845 -2.265 15.770 1.00 76.69 100 TYR A O 1
ATOM 812 N N . TYR A 1 101 ? -22.155 -1.370 14.595 1.00 68.12 101 TYR A N 1
ATOM 813 C CA . TYR A 1 101 ? -21.504 -0.703 15.730 1.00 68.12 101 TYR A CA 1
ATOM 814 C C . TYR A 1 101 ? -21.984 0.729 15.993 1.00 68.12 101 TYR A C 1
ATOM 816 O O . TYR A 1 101 ? -21.742 1.231 17.085 1.00 68.12 101 TYR A O 1
ATOM 824 N N . LYS A 1 102 ? -22.674 1.389 15.047 1.00 59.38 102 LYS A N 1
ATOM 825 C CA . LYS A 1 102 ? -23.173 2.785 15.135 1.00 59.38 102 LYS A CA 1
ATOM 826 C C . LYS A 1 102 ? -22.131 3.881 15.437 1.00 59.38 102 LYS A C 1
ATOM 828 O O . LYS A 1 102 ? -22.473 5.055 15.331 1.00 59.38 102 LYS A O 1
ATOM 833 N N . GLU A 1 103 ? -20.886 3.530 15.736 1.00 56.78 103 GLU A N 1
ATOM 834 C CA . GLU A 1 103 ? -19.739 4.434 15.825 1.00 56.78 103 GLU A CA 1
ATOM 835 C C . GLU A 1 103 ? -18.816 4.268 14.610 1.00 56.78 103 GLU A C 1
ATOM 837 O O . GLU A 1 103 ? -18.764 3.203 13.986 1.00 56.78 103 GLU A O 1
ATOM 842 N N . GLU A 1 104 ? -18.076 5.325 14.262 1.00 56.19 104 GLU A N 1
ATOM 843 C CA . GLU A 1 104 ? -17.069 5.322 13.193 1.00 56.19 104 GLU A CA 1
ATOM 844 C C . GLU A 1 104 ? -15.811 4.551 13.632 1.00 56.19 104 GLU A C 1
ATOM 846 O O . GLU A 1 104 ? -14.726 5.103 13.761 1.00 56.19 104 GLU A O 1
ATOM 851 N N . ALA A 1 105 ? -15.956 3.253 13.899 1.00 51.66 105 ALA A N 1
ATOM 852 C CA . ALA A 1 105 ? -14.864 2.399 14.368 1.00 51.66 105 ALA A CA 1
ATOM 853 C C . ALA A 1 105 ? -13.844 2.050 13.268 1.00 51.66 105 ALA A C 1
ATOM 855 O O . ALA A 1 105 ? -12.827 1.421 13.548 1.00 51.66 105 ALA A O 1
ATOM 856 N N . PHE A 1 106 ? -14.125 2.413 12.016 1.00 57.28 106 PHE A N 1
ATOM 857 C CA . PHE A 1 106 ? -13.339 2.013 10.855 1.00 57.28 106 PHE A CA 1
ATOM 858 C C . PHE A 1 106 ? -12.823 3.260 10.131 1.00 57.28 106 PHE A C 1
ATOM 860 O O . PHE A 1 106 ? -13.608 4.139 9.759 1.00 57.28 106 PHE A O 1
ATOM 867 N N . GLY A 1 107 ? -11.501 3.356 9.971 1.00 64.81 107 GLY A N 1
ATOM 868 C CA . GLY A 1 107 ? -10.837 4.547 9.460 1.00 64.81 107 GLY A CA 1
ATOM 869 C C . GLY A 1 107 ? -11.197 4.790 8.000 1.00 64.81 107 GLY A C 1
ATOM 870 O O . GLY A 1 107 ? -11.039 3.910 7.156 1.00 64.81 107 GLY A O 1
ATOM 871 N N . GLN A 1 108 ? -11.651 6.004 7.667 1.00 66.94 108 GLN A N 1
ATOM 872 C CA . GLN A 1 108 ? -11.990 6.351 6.281 1.00 66.94 108 GLN A CA 1
ATOM 873 C C . GLN A 1 108 ? -10.816 6.147 5.311 1.00 66.94 108 GLN A C 1
ATOM 875 O O . GLN A 1 108 ? -11.016 5.924 4.124 1.00 66.94 108 GLN A O 1
ATOM 880 N N . GLY A 1 109 ? -9.575 6.201 5.789 1.00 71.38 109 GLY A N 1
ATOM 881 C CA . GLY A 1 109 ? -8.421 5.970 4.933 1.00 71.38 109 GLY A CA 1
ATOM 882 C C . GLY A 1 109 ? -8.121 4.498 4.625 1.00 71.38 109 GLY A C 1
ATOM 883 O O . GLY A 1 109 ? -7.447 4.246 3.630 1.00 71.38 109 GLY A O 1
ATOM 884 N N . ASP A 1 110 ? -8.662 3.527 5.370 1.00 76.94 110 ASP A N 1
ATOM 885 C CA . ASP A 1 110 ? -8.368 2.097 5.163 1.00 76.94 110 ASP A CA 1
ATOM 886 C C . ASP A 1 110 ? -8.841 1.600 3.791 1.00 76.94 110 ASP A C 1
ATOM 888 O O . ASP A 1 110 ? -8.131 0.868 3.100 1.00 76.94 110 ASP A O 1
ATOM 892 N N . TYR A 1 111 ? -10.021 2.038 3.340 1.00 78.94 111 TYR A N 1
ATOM 893 C CA . TYR A 1 111 ? -10.538 1.653 2.024 1.00 78.94 111 TYR A CA 1
ATOM 894 C C . TYR A 1 111 ? -9.825 2.381 0.870 1.00 78.94 111 TYR A C 1
ATOM 896 O O . TYR A 1 111 ? -9.694 1.820 -0.218 1.00 78.94 111 TYR A O 1
ATOM 904 N N . TRP A 1 112 ? -9.311 3.599 1.090 1.00 82.38 112 TRP A N 1
ATOM 905 C CA . TRP A 1 112 ? -8.467 4.298 0.108 1.00 82.38 112 TRP A CA 1
ATOM 906 C C . TRP A 1 112 ? -7.085 3.657 -0.006 1.00 82.38 112 TRP A C 1
ATOM 908 O O . TRP A 1 112 ? -6.551 3.532 -1.108 1.00 82.38 112 TRP A O 1
ATOM 918 N N . LEU A 1 113 ? -6.516 3.217 1.117 1.00 81.81 113 LEU A N 1
ATOM 919 C CA . LEU A 1 113 ? -5.287 2.434 1.140 1.00 81.81 113 LEU A CA 1
ATOM 920 C C . LEU A 1 113 ? -5.484 1.103 0.407 1.00 81.81 113 LEU A C 1
ATOM 922 O O . LEU A 1 113 ? -4.653 0.738 -0.422 1.00 81.81 113 LEU A O 1
ATOM 926 N N . ALA A 1 114 ? -6.599 0.410 0.658 1.00 83.12 114 ALA A N 1
ATOM 927 C CA . ALA A 1 114 ? -6.943 -0.824 -0.042 1.00 83.12 114 ALA A CA 1
ATOM 928 C C . ALA A 1 114 ? -7.076 -0.615 -1.558 1.00 83.12 114 ALA A C 1
ATOM 930 O O . ALA A 1 114 ? -6.625 -1.464 -2.323 1.00 83.12 114 ALA A O 1
ATOM 931 N N . LEU A 1 115 ? -7.625 0.522 -1.998 1.00 84.56 115 LEU A N 1
ATOM 932 C CA . LEU A 1 115 ? -7.669 0.911 -3.411 1.00 84.56 115 LEU A CA 1
ATOM 933 C C . LEU A 1 115 ? -6.252 1.113 -3.972 1.00 84.56 115 LEU A C 1
ATOM 935 O O . LEU A 1 115 ? -5.921 0.566 -5.025 1.00 84.56 115 LEU A O 1
ATOM 939 N N . GLY A 1 116 ? -5.395 1.828 -3.236 1.00 84.25 116 GLY A N 1
ATOM 940 C CA . GLY A 1 116 ? -3.994 2.036 -3.596 1.00 84.25 116 GLY A CA 1
ATOM 941 C C . GLY A 1 116 ? -3.235 0.725 -3.749 1.00 84.25 116 GLY A C 1
ATOM 942 O O . GLY A 1 116 ? -2.672 0.478 -4.808 1.00 84.25 116 GLY A O 1
ATOM 943 N N . ILE A 1 117 ? -3.282 -0.154 -2.747 1.00 81.94 117 ILE A N 1
ATOM 944 C CA . ILE A 1 117 ? -2.647 -1.482 -2.778 1.00 81.94 117 ILE A CA 1
ATOM 945 C C . ILE A 1 117 ? -3.264 -2.362 -3.873 1.00 81.94 117 ILE A C 1
ATOM 947 O O . ILE A 1 117 ? -2.542 -3.064 -4.581 1.00 81.94 117 ILE A O 1
ATOM 951 N N . GLY A 1 118 ? -4.583 -2.287 -4.056 1.00 81.12 118 GLY A N 1
ATOM 952 C CA . GLY A 1 118 ? -5.322 -3.022 -5.07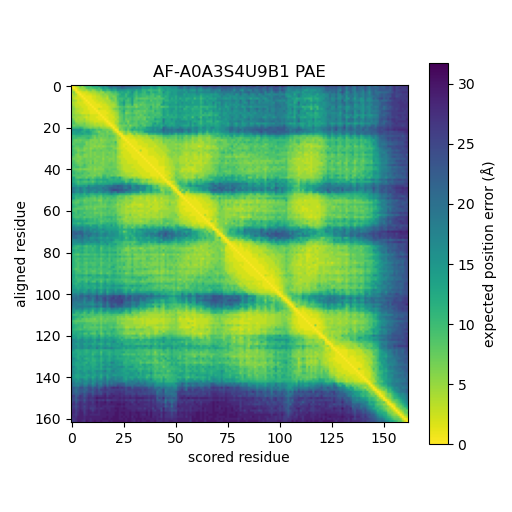8 1.00 81.12 118 GLY A CA 1
ATOM 953 C C . GLY A 1 118 ? -4.857 -2.707 -6.498 1.00 81.12 118 GLY A C 1
ATOM 954 O O . GLY A 1 118 ? -4.872 -3.601 -7.333 1.00 81.12 118 GLY A O 1
ATOM 955 N N . SER A 1 119 ? -4.350 -1.498 -6.765 1.00 82.75 119 SER A N 1
ATOM 956 C CA . SER A 1 119 ? -3.772 -1.157 -8.077 1.00 82.75 119 SER A CA 1
ATOM 957 C C . SER A 1 119 ? -2.455 -1.891 -8.386 1.00 82.75 119 SER A C 1
ATOM 959 O O . SER A 1 119 ? -2.114 -2.073 -9.554 1.00 82.75 119 SER A O 1
ATOM 961 N N . TYR A 1 120 ? -1.732 -2.374 -7.368 1.00 76.75 120 TYR A N 1
ATOM 962 C CA . TYR A 1 120 ? -0.477 -3.123 -7.532 1.00 76.75 120 TYR A CA 1
ATOM 963 C C . TYR A 1 120 ? -0.675 -4.640 -7.426 1.00 76.75 120 TYR A C 1
ATOM 965 O O . TYR A 1 120 ? 0.172 -5.398 -7.899 1.00 76.75 120 TYR A O 1
ATOM 973 N N . LEU A 1 121 ? -1.760 -5.097 -6.790 1.00 75.38 121 LEU A N 1
ATOM 974 C CA . LEU A 1 121 ? -2.003 -6.514 -6.523 1.00 75.38 121 LEU A CA 1
ATOM 975 C C . LEU A 1 121 ? -3.000 -7.135 -7.512 1.00 75.38 121 LEU A C 1
ATOM 977 O O . LEU A 1 121 ? -4.123 -6.651 -7.630 1.00 75.38 121 LEU A O 1
ATOM 981 N N . PRO A 1 122 ? -2.671 -8.282 -8.132 1.00 74.12 122 PRO A N 1
ATOM 982 C CA . PRO A 1 122 ? -3.635 -9.026 -8.932 1.00 74.12 122 PRO A CA 1
ATOM 983 C C . PRO A 1 122 ? -4.695 -9.679 -8.046 1.00 74.12 122 PRO A C 1
ATOM 985 O O . PRO A 1 122 ? -4.403 -10.161 -6.947 1.00 74.12 122 PRO A O 1
ATOM 988 N N . LEU A 1 123 ? -5.912 -9.800 -8.584 1.00 70.62 123 LEU A N 1
ATOM 989 C CA . LEU A 1 123 ? -7.083 -10.373 -7.904 1.00 70.62 123 LEU A CA 1
ATOM 990 C C . LEU A 1 123 ? -6.824 -11.740 -7.259 1.00 70.62 123 LEU A C 1
ATOM 992 O O . LEU A 1 123 ? -7.378 -12.051 -6.208 1.00 70.62 123 LEU A O 1
ATOM 996 N N . LYS A 1 124 ? -5.927 -12.545 -7.838 1.00 74.19 124 LYS A N 1
ATOM 997 C CA . LYS A 1 124 ? -5.559 -13.869 -7.312 1.00 74.19 124 LYS A CA 1
ATOM 998 C C . LYS A 1 124 ? -4.975 -13.832 -5.894 1.00 74.19 124 LYS A C 1
ATOM 1000 O O . LYS A 1 124 ? -5.135 -14.800 -5.158 1.00 74.19 124 LYS A O 1
ATOM 1005 N N . HIS A 1 125 ? -4.315 -12.742 -5.502 1.00 72.44 125 HIS A N 1
ATOM 1006 C CA . HIS A 1 125 ? -3.660 -12.620 -4.192 1.00 72.44 125 HIS A CA 1
ATOM 1007 C C . HIS A 1 125 ? -4.550 -11.963 -3.127 1.00 72.44 125 HIS A C 1
ATOM 1009 O O . HIS A 1 125 ? -4.159 -11.883 -1.962 1.00 72.44 125 HIS A O 1
ATOM 1015 N N . PHE A 1 126 ? -5.766 -11.551 -3.496 1.00 71.06 126 PHE A N 1
ATOM 1016 C CA . PHE A 1 126 ? -6.744 -10.951 -2.592 1.00 71.06 126 PHE A CA 1
ATOM 1017 C C . PHE A 1 126 ? -7.041 -11.779 -1.323 1.00 71.06 126 PHE A C 1
ATOM 1019 O O . PHE A 1 126 ? -6.902 -11.236 -0.225 1.00 71.06 126 PHE A O 1
ATOM 1026 N N . PRO A 1 127 ? -7.415 -13.076 -1.404 1.00 74.12 127 PRO A N 1
ATOM 1027 C CA . PRO A 1 127 ? -7.818 -13.825 -0.212 1.00 74.12 127 PRO A CA 1
ATOM 1028 C C . PRO A 1 127 ? -6.664 -14.002 0.780 1.00 74.12 127 PRO A C 1
ATOM 1030 O O . PRO A 1 127 ? -6.872 -13.950 1.989 1.00 74.12 127 PRO A O 1
ATOM 1033 N N . ILE A 1 128 ? -5.438 -14.151 0.273 1.00 76.62 128 ILE A N 1
ATOM 1034 C CA . ILE A 1 128 ? -4.227 -14.264 1.093 1.00 76.62 128 ILE A CA 1
ATOM 1035 C C . ILE A 1 128 ? -3.945 -12.935 1.799 1.00 76.62 128 ILE A C 1
ATOM 1037 O O . ILE A 1 128 ? -3.635 -12.931 2.987 1.00 76.62 128 ILE A O 1
ATOM 1041 N N . PHE A 1 129 ? -4.105 -11.808 1.101 1.00 76.75 129 PHE A N 1
ATOM 1042 C CA . PHE A 1 129 ? -3.941 -10.482 1.693 1.00 76.75 129 PHE A CA 1
ATOM 1043 C C . PHE A 1 129 ? -4.936 -10.239 2.836 1.00 76.75 129 PHE A C 1
ATOM 1045 O O . PHE A 1 129 ? -4.537 -9.826 3.924 1.00 76.75 129 PHE A O 1
ATOM 1052 N N . LEU A 1 130 ? -6.216 -10.555 2.624 1.00 76.69 130 LEU A N 1
ATOM 1053 C CA . LEU A 1 130 ? -7.257 -10.375 3.639 1.00 76.69 130 LEU A CA 1
ATOM 1054 C C . LEU A 1 130 ? -7.047 -11.303 4.845 1.00 76.69 130 LEU A C 1
ATOM 1056 O O . LEU A 1 130 ? -7.241 -10.890 5.988 1.00 76.69 130 LEU A O 1
ATOM 1060 N N . LEU A 1 131 ? -6.575 -12.529 4.603 1.00 78.12 131 LEU A N 1
ATOM 1061 C CA . LEU A 1 131 ? -6.193 -13.469 5.655 1.00 78.12 131 LEU A CA 1
ATOM 1062 C C . LEU A 1 131 ? -5.030 -12.926 6.494 1.00 78.12 131 LEU A C 1
ATOM 1064 O O . LEU A 1 131 ? -5.109 -12.942 7.720 1.00 78.12 131 LEU A O 1
ATOM 1068 N N . ILE A 1 132 ? -3.983 -12.391 5.856 1.00 78.06 132 ILE A N 1
ATOM 1069 C CA . ILE A 1 132 ? -2.850 -11.766 6.554 1.00 78.06 132 ILE A CA 1
ATOM 1070 C C . ILE A 1 132 ? -3.318 -10.555 7.365 1.00 78.06 132 ILE A C 1
ATOM 1072 O O . ILE A 1 132 ? -2.947 -10.440 8.530 1.00 78.06 132 ILE A O 1
ATOM 1076 N N . ALA A 1 133 ? -4.156 -9.686 6.793 1.00 77.94 133 ALA A N 1
ATOM 1077 C CA . ALA A 1 133 ? -4.697 -8.519 7.488 1.00 77.94 133 ALA A CA 1
ATOM 1078 C C . ALA A 1 133 ? -5.518 -8.921 8.725 1.00 77.94 133 ALA A C 1
ATOM 1080 O O . ALA A 1 133 ? -5.336 -8.357 9.804 1.00 77.94 133 ALA A O 1
ATOM 1081 N N . CYS A 1 134 ? -6.366 -9.946 8.600 1.00 77.94 134 CYS A N 1
ATOM 1082 C CA . CYS A 1 134 ? -7.141 -10.485 9.714 1.00 77.94 134 CYS A CA 1
ATOM 1083 C C . CYS A 1 134 ? -6.234 -11.079 10.805 1.00 77.94 134 CYS A C 1
ATOM 1085 O O . CYS A 1 134 ? -6.397 -10.759 11.983 1.00 77.94 134 CYS A O 1
ATOM 1087 N N . LEU A 1 135 ? -5.233 -11.881 10.422 1.00 79.81 135 LEU A N 1
ATOM 1088 C CA . LEU A 1 135 ? -4.258 -12.439 11.360 1.00 79.81 135 LEU A CA 1
ATOM 1089 C C . LEU A 1 135 ? -3.460 -11.347 12.079 1.00 79.81 135 LEU A C 1
ATOM 1091 O O . LEU A 1 135 ? -3.269 -11.444 13.290 1.00 79.81 135 LEU A O 1
ATOM 1095 N N . LEU A 1 136 ? -3.028 -10.298 11.370 1.00 77.44 136 LEU A N 1
ATOM 1096 C CA . LEU A 1 136 ? -2.341 -9.153 11.972 1.00 77.44 136 LEU A CA 1
ATOM 1097 C C . LEU A 1 136 ? -3.246 -8.417 12.961 1.00 77.44 136 LEU A C 1
ATOM 1099 O O . LEU A 1 136 ? -2.798 -8.096 14.060 1.00 77.44 136 LEU A O 1
ATOM 1103 N N . GLY A 1 137 ? -4.511 -8.187 12.600 1.00 72.44 137 GLY A N 1
ATOM 1104 C CA . GLY A 1 137 ? -5.495 -7.553 13.478 1.00 72.44 137 GLY A CA 1
ATOM 1105 C C . GLY A 1 137 ? -5.698 -8.341 14.773 1.00 72.44 137 GLY A C 1
ATOM 1106 O O . GLY A 1 137 ? -5.612 -7.777 15.863 1.00 72.44 137 GLY A O 1
ATOM 1107 N N . ILE A 1 138 ? -5.872 -9.662 14.670 1.00 77.31 138 ILE A N 1
ATOM 1108 C CA . ILE A 1 138 ? -5.981 -10.560 15.831 1.00 77.31 138 ILE A CA 1
ATOM 1109 C C . ILE A 1 138 ? -4.683 -10.555 16.652 1.00 77.31 138 ILE A C 1
ATOM 1111 O O . ILE A 1 138 ? -4.714 -10.496 17.880 1.00 77.31 138 ILE A O 1
ATOM 1115 N N . PHE A 1 139 ? -3.522 -10.584 15.999 1.00 79.50 139 PHE A N 1
ATOM 1116 C CA . PHE A 1 139 ? -2.235 -10.552 16.686 1.00 79.50 139 PHE A CA 1
ATOM 1117 C C . PHE A 1 139 ? -2.026 -9.236 17.449 1.00 79.50 139 PHE A C 1
ATOM 1119 O O . PHE A 1 139 ? -1.544 -9.247 18.583 1.00 79.50 139 PHE A O 1
ATOM 1126 N N . PHE A 1 140 ? -2.426 -8.104 16.868 1.00 69.12 140 PHE A N 1
ATOM 1127 C CA . PHE A 1 140 ? -2.289 -6.787 17.483 1.00 69.12 140 PHE A CA 1
ATOM 1128 C C . PHE A 1 140 ? -3.240 -6.595 18.668 1.00 69.12 140 PHE A C 1
ATOM 1130 O O . PHE A 1 140 ? -2.823 -6.070 19.705 1.00 69.12 140 PHE A O 1
ATOM 1137 N N . THR A 1 141 ? -4.489 -7.063 18.568 1.00 70.69 141 THR A N 1
ATOM 1138 C CA . THR A 1 141 ? -5.421 -7.057 19.708 1.00 70.69 141 THR A CA 1
ATOM 1139 C C . THR A 1 141 ? -4.931 -7.982 20.817 1.00 70.69 141 THR A C 1
ATOM 1141 O O . THR A 1 141 ? -4.966 -7.603 21.989 1.00 70.69 141 THR A O 1
ATOM 1144 N N . PHE A 1 142 ? -4.368 -9.142 20.473 1.00 72.75 142 PHE A N 1
ATOM 1145 C CA . PHE A 1 142 ? -3.766 -10.057 21.439 1.00 72.75 142 PHE A CA 1
ATOM 1146 C C . PHE A 1 142 ? -2.552 -9.437 22.154 1.00 72.75 142 PHE A C 1
ATOM 1148 O O . PHE A 1 142 ? -2.467 -9.484 23.384 1.00 72.75 142 PHE A O 1
ATOM 1155 N N . LEU A 1 143 ? -1.639 -8.786 21.423 1.00 69.75 143 LEU A N 1
ATOM 1156 C CA . LEU A 1 143 ? -0.502 -8.058 22.006 1.00 69.75 143 LEU A CA 1
ATOM 1157 C C . LEU A 1 143 ? -0.952 -6.886 22.889 1.00 69.75 143 LEU A C 1
ATOM 1159 O O . LEU A 1 143 ? -0.397 -6.671 23.968 1.00 69.75 143 LEU A O 1
ATOM 1163 N N . SER A 1 144 ? -1.964 -6.140 22.451 1.00 58.19 144 SER A N 1
ATOM 1164 C CA . SER A 1 144 ? -2.494 -4.980 23.179 1.00 58.19 144 SER A CA 1
ATOM 1165 C C . SER A 1 144 ? -3.240 -5.391 24.449 1.00 58.19 144 SER A C 1
ATOM 1167 O O . SER A 1 144 ? -3.102 -4.738 25.483 1.00 58.19 144 SER A O 1
ATOM 1169 N N . THR A 1 145 ? -3.931 -6.534 24.425 1.00 56.69 145 THR A N 1
ATOM 1170 C CA . THR A 1 145 ? -4.564 -7.136 25.610 1.00 56.69 145 THR A CA 1
ATOM 1171 C C . THR A 1 145 ? -3.528 -7.424 26.698 1.00 56.69 145 THR A C 1
ATOM 1173 O O . THR A 1 145 ? -3.773 -7.154 27.874 1.00 56.69 145 THR A O 1
ATOM 1176 N N . LYS A 1 146 ? -2.316 -7.862 26.324 1.00 49.84 146 LYS A N 1
ATOM 1177 C CA . LYS A 1 146 ? -1.225 -8.054 27.294 1.00 49.84 146 LYS A CA 1
ATOM 1178 C C . LYS A 1 146 ? -0.743 -6.747 27.935 1.00 49.84 146 LYS A C 1
ATOM 1180 O O . LYS A 1 146 ? -0.318 -6.775 29.087 1.00 49.84 146 LYS A O 1
ATOM 1185 N N . ARG A 1 147 ? -0.840 -5.604 27.243 1.00 46.00 147 ARG A N 1
ATOM 1186 C CA . ARG A 1 147 ? -0.516 -4.284 27.823 1.00 46.00 147 ARG A CA 1
ATOM 1187 C C . ARG A 1 147 ? -1.612 -3.761 28.753 1.00 46.00 147 ARG A C 1
ATOM 1189 O O . ARG A 1 147 ? -1.282 -3.192 29.789 1.00 46.00 147 ARG A O 1
ATOM 1196 N N . LEU A 1 148 ? -2.887 -3.986 28.428 1.00 48.19 148 LEU A N 1
ATOM 1197 C CA . LEU A 1 148 ? -4.008 -3.579 29.286 1.00 48.19 148 LEU A CA 1
ATOM 1198 C C . LEU A 1 148 ? -4.054 -4.372 30.600 1.00 48.19 148 LEU A C 1
ATOM 1200 O O . LEU A 1 148 ? -4.229 -3.773 31.658 1.00 48.19 148 LEU A O 1
ATOM 1204 N N . VAL A 1 149 ? -3.796 -5.685 30.567 1.00 48.06 149 VAL A N 1
ATOM 1205 C CA . VAL A 1 149 ? -3.711 -6.508 31.790 1.00 48.06 149 VAL A CA 1
ATOM 1206 C C . VAL A 1 149 ? -2.531 -6.084 32.674 1.00 48.06 149 VAL A C 1
ATOM 1208 O O . VAL A 1 149 ? -2.675 -6.007 33.891 1.00 48.06 149 VAL A O 1
ATOM 1211 N N . PHE A 1 150 ? -1.383 -5.729 32.085 1.00 44.75 150 PHE A N 1
ATOM 1212 C CA . PHE A 1 150 ? -0.224 -5.237 32.841 1.00 44.75 150 PHE A CA 1
ATOM 1213 C C . PHE A 1 150 ? -0.482 -3.877 33.518 1.00 44.75 150 PHE A C 1
ATOM 1215 O O . PHE A 1 150 ? 0.010 -3.638 34.616 1.00 44.75 150 PHE A O 1
ATOM 1222 N N . CYS A 1 151 ? -1.284 -3.000 32.904 1.00 45.75 151 CYS A N 1
ATOM 1223 C CA . CYS A 1 151 ? -1.605 -1.681 33.459 1.00 45.75 151 CYS A CA 1
ATOM 1224 C C . CYS A 1 151 ? -2.722 -1.713 34.525 1.00 45.75 151 CYS A C 1
ATOM 1226 O O . CYS A 1 151 ? -2.762 -0.835 35.383 1.00 45.75 151 CYS A O 1
ATOM 1228 N N . LEU A 1 152 ? -3.600 -2.726 34.505 1.00 49.91 152 LEU A N 1
ATOM 1229 C CA . LEU A 1 152 ? -4.655 -2.954 35.511 1.00 49.91 152 LEU A CA 1
ATOM 1230 C C . LEU A 1 152 ? -4.181 -3.759 36.737 1.00 49.91 152 LEU A C 1
ATOM 1232 O O . LEU A 1 152 ? -4.786 -3.666 37.804 1.00 49.91 152 LEU A O 1
ATOM 1236 N N . LEU A 1 153 ? -3.076 -4.502 36.620 1.00 50.50 153 LEU A N 1
ATOM 1237 C CA . LEU A 1 153 ? -2.462 -5.255 37.721 1.00 50.50 153 LEU A CA 1
ATOM 1238 C C . LEU A 1 153 ? -2.039 -4.411 38.949 1.00 50.50 153 LEU A C 1
ATOM 1240 O O . LEU A 1 153 ? -2.282 -4.875 40.063 1.00 50.50 153 LEU A O 1
ATOM 1244 N N . PRO A 1 154 ? -1.488 -3.182 38.835 1.00 47.16 154 PRO A N 1
ATOM 1245 C CA . PRO A 1 154 ? -1.179 -2.372 40.018 1.00 47.16 154 PRO A CA 1
ATOM 1246 C C . PRO A 1 154 ? -2.418 -1.785 40.721 1.00 47.16 154 PRO A C 1
ATOM 1248 O O . PRO A 1 154 ? -2.300 -1.338 41.858 1.00 47.16 154 PRO A O 1
ATOM 1251 N N . LEU A 1 155 ? -3.604 -1.802 40.098 1.00 51.03 155 LEU A N 1
ATOM 1252 C CA . LEU A 1 155 ? -4.838 -1.240 40.672 1.00 51.03 155 LEU A CA 1
ATOM 1253 C C . LEU A 1 155 ? -5.666 -2.277 41.453 1.00 51.03 155 LEU A C 1
ATOM 1255 O O . LEU A 1 155 ? -6.480 -1.914 42.298 1.00 51.03 1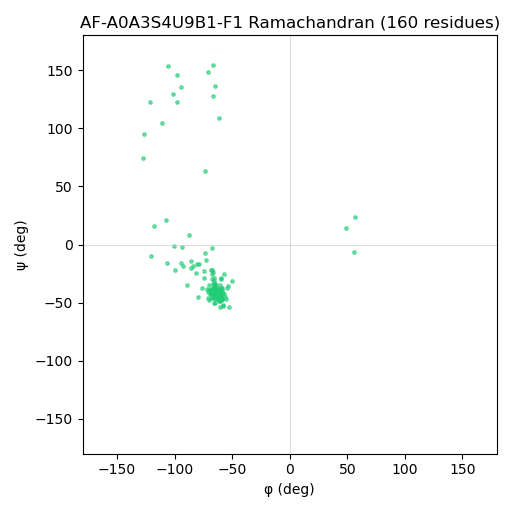55 LEU A O 1
ATOM 1259 N N . PHE A 1 156 ? -5.426 -3.572 41.223 1.00 47.97 156 PHE A N 1
ATOM 1260 C CA . PHE A 1 156 ? -6.068 -4.655 41.980 1.00 47.97 156 PHE A CA 1
ATOM 1261 C C . PHE A 1 156 ? -5.324 -5.011 43.283 1.00 47.97 156 PHE A C 1
ATOM 1263 O O . PHE A 1 156 ? -5.875 -5.679 44.151 1.00 47.97 156 PHE A O 1
ATOM 1270 N N . SER A 1 157 ? -4.081 -4.541 43.454 1.00 47.28 157 SER A N 1
ATOM 1271 C CA . SER A 1 157 ? -3.282 -4.760 44.672 1.00 47.28 157 SER A CA 1
ATOM 1272 C C . SER A 1 157 ? -3.630 -3.807 45.825 1.00 47.28 157 SER A C 1
ATOM 1274 O O . SER A 1 157 ? -3.226 -4.070 46.955 1.00 47.28 157 SER A O 1
ATOM 1276 N N . SER A 1 158 ? -4.327 -2.696 45.569 1.00 48.03 158 SER A N 1
ATOM 1277 C CA . SER A 1 158 ? -4.619 -1.664 46.578 1.00 48.03 158 SER A CA 1
ATOM 1278 C C . SER A 1 158 ? -6.031 -1.737 47.176 1.00 48.03 158 SER A C 1
ATOM 1280 O O . SER A 1 158 ? -6.345 -0.955 48.066 1.00 48.03 158 SER A O 1
ATOM 1282 N N . SER A 1 159 ? -6.878 -2.675 46.739 1.00 49.94 159 SER A N 1
ATOM 1283 C CA . SER A 1 159 ? -8.282 -2.809 47.176 1.00 49.94 159 SER A CA 1
ATOM 1284 C C . SER A 1 159 ? -8.552 -4.014 48.097 1.00 49.94 159 SER A C 1
ATOM 1286 O O . SER A 1 159 ? -9.690 -4.447 48.236 1.00 49.94 159 SER A O 1
ATOM 1288 N N . GLN A 1 160 ? -7.514 -4.550 48.750 1.00 48.19 160 GLN A N 1
ATOM 1289 C CA . GLN A 1 160 ? -7.614 -5.610 49.774 1.00 48.19 160 GLN A CA 1
ATOM 1290 C C . GLN A 1 160 ? -7.095 -5.162 51.158 1.00 48.19 160 GLN A C 1
ATOM 1292 O O . GLN A 1 160 ? -6.841 -5.993 52.025 1.00 48.19 160 GLN A O 1
ATOM 1297 N N . VAL A 1 161 ? -6.926 -3.853 51.383 1.00 48.62 161 VAL A N 1
ATOM 1298 C CA . VAL A 1 161 ? -6.579 -3.291 52.701 1.00 48.62 161 VAL A CA 1
ATOM 1299 C C . VAL A 1 161 ? -7.574 -2.186 53.049 1.00 48.62 161 VAL A C 1
ATOM 1301 O O . VAL A 1 161 ? -7.260 -1.005 52.929 1.00 48.62 161 VAL A O 1
ATOM 1304 N N . LEU A 1 162 ? -8.793 -2.588 53.410 1.00 40.22 162 LEU A N 1
ATOM 1305 C CA . LEU A 1 162 ? -9.719 -1.866 54.292 1.00 40.22 162 LEU A CA 1
ATOM 1306 C C . LEU A 1 162 ? -10.844 -2.808 54.726 1.00 40.22 162 LEU A C 1
ATOM 1308 O O . LEU A 1 162 ? -11.430 -3.461 53.835 1.00 40.22 162 LEU A O 1
#

Solvent-accessible surface area (backbone atoms only — not comparable to full-atom values): 8801 Å² total; per-residue (Å²): 114,74,71,55,55,53,52,52,51,50,52,53,49,52,45,55,53,46,60,75,72,47,94,46,68,67,56,40,50,51,55,42,54,50,51,52,48,53,51,52,49,56,49,39,35,74,74,63,69,53,44,62,59,65,66,25,50,52,44,26,52,50,26,51,52,36,20,70,72,60,73,38,100,45,53,52,67,54,22,49,53,18,14,51,51,38,26,52,52,44,46,50,51,48,51,54,47,40,71,74,65,74,49,88,86,64,58,81,20,57,34,42,39,36,24,18,52,15,24,72,40,58,65,89,53,47,67,60,52,54,49,50,52,51,52,49,53,54,50,50,52,54,55,48,49,56,53,53,54,62,69,50,53,72,64,67,71,68,77,80,80,128

Organism: NCBI:txid758

Sequence (162 aa):
MRSFFTLFCIVGFLFALLTLTAENAFLTLWIGCSIVLLWAIAYLDWQYQLISTTPCLILTALGFIGASQSFSSLTLEESLQSAVIFFLLFYGIYWIAKWYYKEEAFGQGDYWLALGIGSYLPLKHFPIFLLIACLLGIFFTFLSTKRLVFCLLPLFSSSQVL